Protein AF-A0A522GM94-F1 (afdb_monomer)

Radius of gyration: 13.76 Å; Cα contacts (8 Å, |Δi|>4): 153; chains: 1; bounding box: 34×37×27 Å

Mean predicted aligned error: 8.75 Å

pLDDT: mean 76.95, std 15.61, range [37.75, 92.81]

Solvent-accessible surface area (backbone atoms only — not comparable to full-atom values): 5380 Å² total; per-residue (Å²): 133,82,78,80,73,67,49,36,35,32,49,67,90,66,56,72,64,38,38,26,26,53,56,56,34,33,42,40,34,34,62,84,96,67,47,56,86,68,41,79,47,70,33,80,92,52,54,57,47,66,43,92,84,68,67,35,33,38,32,55,35,83,88,45,74,61,40,44,45,63,65,85,29,53,53,50,84,89,68,43,65,75,64,52,64,66,62,79,73,115

Structure (mmCIF, N/CA/C/O backbone):
data_AF-A0A522GM94-F1
#
_entry.id   AF-A0A522GM94-F1
#
loop_
_atom_site.group_PDB
_atom_site.id
_atom_site.type_symbol
_atom_site.label_atom_id
_atom_site.label_alt_id
_atom_site.label_comp_id
_atom_site.label_asym_id
_atom_site.label_entity_id
_atom_site.label_seq_id
_atom_site.pdbx_PDB_ins_code
_atom_site.Cartn_x
_atom_site.Cartn_y
_atom_site.Cartn_z
_atom_site.occupancy
_atom_site.B_iso_or_equiv
_atom_site.auth_seq_id
_atom_site.auth_comp_id
_atom_site.auth_asym_id
_atom_site.auth_atom_id
_atom_site.pdbx_PDB_model_num
ATOM 1 N N . MET A 1 1 ? -3.941 -22.211 13.305 1.00 40.81 1 MET A N 1
ATOM 2 C CA . MET A 1 1 ? -2.828 -21.348 12.873 1.00 40.81 1 MET A CA 1
ATOM 3 C C . MET A 1 1 ? -3.309 -20.658 11.615 1.00 40.81 1 MET A C 1
ATOM 5 O O . MET A 1 1 ? -3.250 -21.259 10.553 1.00 40.81 1 MET A O 1
ATOM 9 N N . ALA A 1 2 ? -3.952 -19.497 11.757 1.00 37.75 2 ALA A N 1
ATOM 10 C CA . ALA A 1 2 ? -4.190 -18.644 10.604 1.00 37.75 2 ALA A CA 1
ATOM 11 C C . ALA A 1 2 ? -2.821 -18.052 10.291 1.00 37.75 2 ALA A C 1
ATOM 13 O O . ALA A 1 2 ? -2.309 -17.247 11.066 1.00 37.75 2 ALA A O 1
ATOM 14 N N . ASP A 1 3 ? -2.172 -18.582 9.261 1.00 44.03 3 ASP A N 1
ATOM 15 C CA . ASP A 1 3 ? -1.040 -17.911 8.647 1.00 44.03 3 ASP A CA 1
ATOM 16 C C . ASP A 1 3 ? -1.607 -16.560 8.199 1.00 44.03 3 ASP A C 1
ATOM 18 O O . ASP A 1 3 ? -2.416 -16.499 7.273 1.00 44.03 3 ASP A O 1
ATOM 22 N N . HIS A 1 4 ? -1.370 -15.507 8.983 1.00 51.62 4 HIS A N 1
ATOM 23 C CA . HIS A 1 4 ? -1.771 -14.152 8.632 1.00 51.62 4 HIS A CA 1
ATOM 24 C C . HIS A 1 4 ? -0.885 -13.751 7.456 1.00 51.62 4 HIS A C 1
ATOM 26 O O . HIS A 1 4 ? 0.151 -13.118 7.636 1.00 51.62 4 HIS A O 1
ATOM 32 N N . VAL A 1 5 ? -1.243 -14.218 6.258 1.00 64.31 5 VAL A N 1
ATOM 33 C CA . VAL A 1 5 ? -0.546 -13.881 5.024 1.00 64.31 5 VAL A CA 1
ATOM 34 C C . VAL A 1 5 ? -0.821 -12.409 4.781 1.00 64.31 5 VAL A C 1
ATOM 36 O O . VAL A 1 5 ? -1.873 -12.039 4.262 1.00 64.31 5 VAL A O 1
ATOM 39 N N . THR A 1 6 ? 0.105 -11.558 5.210 1.00 79.19 6 THR A N 1
ATOM 40 C CA . THR A 1 6 ? 0.050 -10.139 4.891 1.00 79.19 6 THR A CA 1
ATOM 41 C C . THR A 1 6 ? 0.074 -10.009 3.367 1.00 79.19 6 THR A C 1
ATOM 43 O O . THR A 1 6 ? 1.023 -10.492 2.736 1.00 79.19 6 THR A O 1
ATOM 46 N N . PRO A 1 7 ? -0.957 -9.420 2.740 1.00 85.75 7 PRO A N 1
ATOM 47 C CA . PRO A 1 7 ? -1.000 -9.295 1.294 1.00 85.75 7 PRO A CA 1
ATOM 48 C C . PRO A 1 7 ? 0.152 -8.408 0.822 1.00 85.75 7 PRO A C 1
ATOM 50 O O . PRO A 1 7 ? 0.456 -7.376 1.424 1.00 85.75 7 PRO A O 1
ATOM 53 N N . HIS A 1 8 ? 0.815 -8.837 -0.247 1.00 86.62 8 HIS A N 1
ATOM 54 C CA . HIS A 1 8 ? 1.897 -8.090 -0.870 1.00 86.62 8 HIS A CA 1
ATOM 55 C C . HIS A 1 8 ? 1.363 -7.426 -2.136 1.00 86.62 8 HIS A C 1
ATOM 57 O O . HIS A 1 8 ? 0.700 -8.069 -2.951 1.00 86.62 8 HIS A O 1
ATOM 63 N N . PHE A 1 9 ? 1.661 -6.145 -2.313 1.00 87.50 9 PHE A N 1
ATOM 64 C CA . PHE A 1 9 ? 1.256 -5.386 -3.490 1.00 87.50 9 PHE A CA 1
ATOM 65 C C . PHE A 1 9 ? 2.467 -4.744 -4.158 1.00 87.50 9 PHE A C 1
ATOM 67 O O . PHE A 1 9 ? 3.416 -4.308 -3.500 1.00 87.50 9 PHE A O 1
ATOM 74 N N . HIS A 1 10 ? 2.424 -4.680 -5.483 1.00 86.56 10 HIS A N 1
ATOM 75 C CA . HIS A 1 10 ? 3.422 -4.021 -6.308 1.00 86.56 10 HIS A CA 1
ATOM 76 C C . HIS A 1 10 ? 2.745 -3.111 -7.334 1.00 86.56 10 HIS A C 1
ATOM 78 O O . HIS A 1 10 ? 1.615 -3.329 -7.763 1.00 86.56 10 HIS A O 1
ATOM 84 N N . ASN A 1 11 ? 3.464 -2.082 -7.756 1.00 84.12 11 ASN A N 1
ATOM 85 C CA . ASN A 1 11 ? 3.026 -1.121 -8.755 1.00 84.12 11 ASN A CA 1
ATOM 86 C C . ASN A 1 11 ? 4.022 -1.074 -9.922 1.00 84.12 11 ASN A C 1
ATOM 88 O O . ASN A 1 11 ? 4.490 -0.015 -10.333 1.00 84.12 11 ASN A O 1
ATOM 92 N N . GLN A 1 12 ? 4.346 -2.250 -10.473 1.00 79.75 12 GLN A N 1
ATOM 93 C CA . GLN A 1 12 ? 5.091 -2.351 -11.734 1.00 79.75 12 GLN A CA 1
ATOM 94 C C . GLN A 1 12 ? 4.454 -1.533 -12.881 1.00 79.75 12 GLN A C 1
ATOM 96 O O . GLN A 1 12 ? 5.213 -0.909 -13.621 1.00 79.75 12 GLN A O 1
ATOM 101 N N . PRO A 1 13 ? 3.115 -1.490 -13.063 1.00 77.94 13 PRO A N 1
ATOM 102 C CA . PRO A 1 13 ? 2.519 -0.693 -14.140 1.00 77.94 13 PRO A CA 1
ATOM 103 C C . PRO A 1 13 ? 2.709 0.828 -14.004 1.00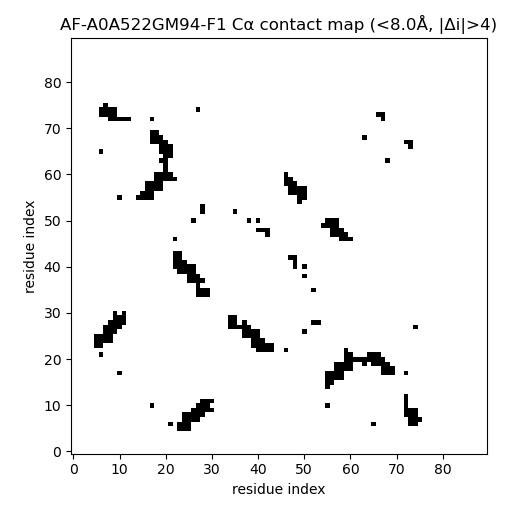 77.94 13 PRO A C 1
ATOM 105 O O . PRO A 1 13 ? 2.414 1.550 -14.954 1.00 77.94 13 PRO A O 1
ATOM 108 N N . GLY A 1 14 ? 3.210 1.333 -12.868 1.00 80.38 14 GLY A N 1
ATOM 109 C CA . GLY A 1 14 ? 3.448 2.766 -12.675 1.00 80.38 14 GLY A CA 1
ATOM 110 C C . GLY A 1 14 ? 2.154 3.569 -12.533 1.00 80.38 14 GLY A C 1
ATOM 111 O O . GLY A 1 14 ? 2.052 4.693 -13.021 1.00 80.38 14 GLY A O 1
ATOM 112 N N . LEU A 1 15 ? 1.145 2.986 -11.887 1.00 84.12 15 LEU A N 1
ATOM 113 C CA . LEU A 1 15 ? -0.137 3.638 -11.647 1.00 84.12 15 LEU A CA 1
ATOM 114 C C . LEU A 1 15 ? 0.012 4.723 -10.582 1.00 84.12 15 LEU A C 1
ATOM 116 O O . LEU A 1 15 ? 0.733 4.555 -9.601 1.00 84.12 15 LEU A O 1
ATOM 120 N N . ALA A 1 16 ? -0.725 5.819 -10.741 1.00 84.81 16 ALA A N 1
ATOM 121 C CA . ALA A 1 16 ? -0.787 6.856 -9.714 1.00 84.81 16 ALA A CA 1
ATOM 122 C C . ALA A 1 16 ? -1.508 6.360 -8.447 1.00 84.81 16 ALA A C 1
ATOM 124 O O . ALA A 1 16 ? -1.153 6.756 -7.341 1.00 84.81 16 ALA A O 1
ATOM 125 N N . GLN A 1 17 ? -2.498 5.479 -8.624 1.00 89.62 17 GLN A N 1
ATOM 126 C CA . GLN A 1 17 ? -3.383 4.971 -7.583 1.00 89.62 17 GLN A CA 1
ATOM 127 C C . GLN A 1 17 ? -3.651 3.474 -7.774 1.00 89.62 17 GLN A C 1
ATOM 129 O O . GLN A 1 17 ? -3.941 3.037 -8.887 1.00 89.62 17 GLN A O 1
ATOM 134 N N . VAL A 1 18 ? -3.643 2.719 -6.675 1.00 90.44 18 VAL A N 1
ATOM 135 C CA . VAL A 1 18 ? -4.013 1.301 -6.610 1.00 90.44 18 VAL A CA 1
ATOM 136 C C . VAL A 1 18 ? -5.081 1.121 -5.537 1.00 90.44 18 VAL A C 1
ATOM 138 O O . VAL A 1 18 ? -4.914 1.563 -4.401 1.00 90.44 18 VAL A O 1
ATOM 141 N N . ARG A 1 19 ? -6.193 0.467 -5.879 1.00 92.69 19 ARG A N 1
ATOM 142 C CA . ARG A 1 19 ? -7.240 0.153 -4.900 1.00 92.69 19 ARG A CA 1
ATOM 143 C C . ARG A 1 19 ? -6.968 -1.201 -4.269 1.00 92.69 19 ARG A C 1
ATOM 145 O O . ARG A 1 19 ? -6.704 -2.158 -4.991 1.00 92.69 19 ARG A O 1
ATOM 152 N N . ILE A 1 20 ? -7.054 -1.298 -2.950 1.00 91.62 20 ILE A N 1
ATOM 153 C CA . ILE A 1 20 ? -6.780 -2.522 -2.194 1.00 91.62 20 ILE A CA 1
ATOM 154 C C . ILE A 1 20 ? -7.906 -2.808 -1.206 1.00 91.62 20 ILE A C 1
ATOM 156 O O . ILE A 1 20 ? -8.504 -1.904 -0.638 1.00 91.62 20 ILE A O 1
ATOM 160 N N . GLY A 1 21 ? -8.205 -4.081 -0.991 1.00 91.06 21 GLY A N 1
ATOM 161 C CA . GLY A 1 21 ? -9.210 -4.532 -0.031 1.00 91.06 21 GLY A CA 1
ATOM 162 C C . GLY A 1 21 ? -8.641 -4.853 1.350 1.00 91.06 21 GLY A C 1
ATOM 163 O O . GLY A 1 21 ? -9.335 -5.483 2.144 1.00 91.06 21 GLY A O 1
ATOM 164 N N . ALA A 1 22 ? -7.390 -4.475 1.621 1.00 89.69 22 ALA A N 1
ATOM 165 C CA . ALA A 1 22 ? -6.691 -4.710 2.880 1.00 89.69 22 ALA A CA 1
ATOM 166 C C . ALA A 1 22 ? -6.138 -3.390 3.425 1.00 89.69 22 ALA A C 1
ATOM 168 O O . ALA A 1 22 ? -5.679 -2.552 2.656 1.00 89.69 22 ALA A O 1
ATOM 169 N N . LYS A 1 23 ? -6.195 -3.213 4.746 1.00 89.31 23 LYS A N 1
ATOM 170 C CA . LYS A 1 23 ? -5.636 -2.039 5.435 1.00 89.31 23 LYS A CA 1
ATOM 171 C C . LYS A 1 23 ? -4.180 -2.235 5.855 1.00 89.31 23 LYS A C 1
ATOM 173 O O . LYS A 1 23 ? -3.443 -1.265 5.956 1.00 89.31 23 LYS A O 1
ATOM 178 N N . GLU A 1 24 ? -3.785 -3.490 6.035 1.00 90.81 24 GLU A N 1
ATOM 179 C CA . GLU A 1 24 ? -2.447 -3.923 6.429 1.00 90.81 24 GLU A CA 1
ATOM 180 C C . GLU A 1 24 ? -1.825 -4.700 5.268 1.00 90.81 24 GLU A C 1
ATOM 182 O O . GLU A 1 24 ? -2.342 -5.748 4.868 1.00 90.81 24 GLU A O 1
ATOM 187 N N . PHE A 1 25 ? -0.742 -4.183 4.689 1.00 89.69 25 PHE A N 1
ATOM 188 C CA . PHE A 1 25 ? -0.124 -4.788 3.510 1.00 89.69 25 PHE A CA 1
ATOM 189 C C . PHE A 1 25 ? 1.367 -4.469 3.386 1.00 89.69 25 PHE A C 1
ATOM 191 O O . PHE A 1 25 ? 1.889 -3.527 3.980 1.00 89.69 25 PHE A O 1
ATOM 198 N N . MET A 1 26 ? 2.063 -5.262 2.573 1.00 88.25 26 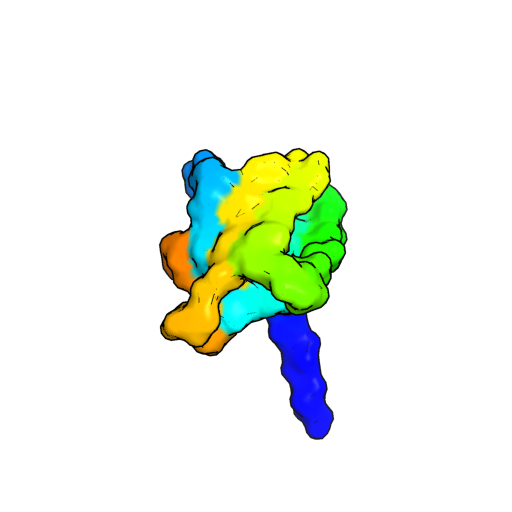MET A N 1
ATOM 199 C CA . MET A 1 26 ? 3.475 -5.067 2.249 1.00 88.25 26 MET A CA 1
ATOM 200 C C . MET A 1 26 ? 3.612 -4.467 0.852 1.00 88.25 26 MET A C 1
ATOM 202 O O . MET A 1 26 ? 3.206 -5.073 -0.140 1.00 88.25 26 MET A O 1
ATOM 206 N N . CYS A 1 27 ? 4.207 -3.281 0.759 1.00 88.31 27 CYS A N 1
ATOM 207 C CA . CYS A 1 27 ? 4.539 -2.661 -0.518 1.00 88.31 27 CYS A CA 1
ATOM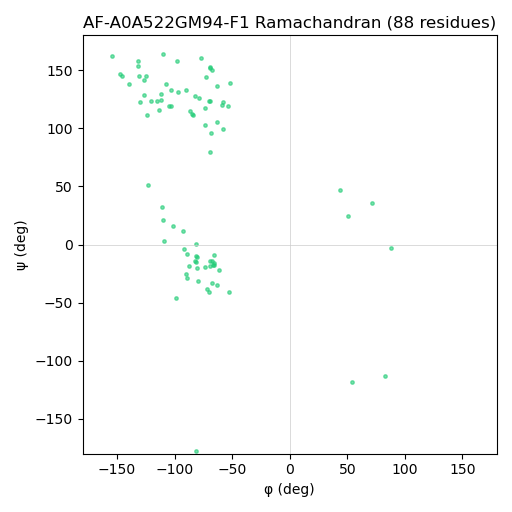 208 C C . CYS A 1 27 ? 5.898 -3.182 -1.002 1.00 88.31 27 CYS A C 1
ATOM 210 O O . CYS A 1 27 ? 6.928 -2.886 -0.401 1.00 88.31 27 CYS A O 1
ATOM 212 N N . VAL A 1 28 ? 5.885 -3.944 -2.096 1.00 84.25 28 VAL A N 1
ATOM 213 C CA . VAL A 1 28 ? 7.078 -4.436 -2.813 1.00 84.25 28 VAL A CA 1
ATOM 214 C C . VAL A 1 28 ? 7.655 -3.332 -3.709 1.00 84.25 28 VAL A C 1
ATOM 216 O O . VAL A 1 28 ? 8.858 -3.219 -3.925 1.00 84.25 28 VAL A O 1
ATOM 219 N N . GLY A 1 29 ? 6.781 -2.460 -4.217 1.00 82.75 29 GLY A N 1
ATOM 220 C CA . GLY A 1 29 ? 7.145 -1.404 -5.152 1.00 82.75 29 GLY A CA 1
ATOM 221 C C . GLY A 1 29 ? 7.212 -1.886 -6.588 1.00 82.75 29 GLY A C 1
ATOM 222 O O . GLY A 1 29 ? 6.177 -2.199 -7.172 1.00 82.75 29 GLY A O 1
ATOM 223 N N . ALA A 1 30 ? 8.405 -1.905 -7.175 1.00 75.75 30 ALA A N 1
ATOM 224 C CA . ALA A 1 30 ? 8.633 -2.428 -8.518 1.00 75.75 30 ALA A CA 1
ATOM 225 C C . ALA A 1 30 ? 9.154 -3.870 -8.451 1.00 75.75 30 ALA A C 1
ATOM 227 O O . ALA A 1 30 ? 9.710 -4.289 -7.442 1.00 75.75 30 ALA A O 1
ATOM 228 N N . LEU A 1 31 ? 8.979 -4.632 -9.533 1.00 68.75 31 LEU A N 1
ATOM 229 C CA . LEU A 1 31 ? 9.590 -5.956 -9.640 1.00 68.75 31 LEU A CA 1
ATOM 230 C C . LEU A 1 31 ? 11.126 -5.832 -9.791 1.00 68.75 31 LEU A C 1
ATOM 232 O O . LEU A 1 31 ? 11.604 -4.826 -10.334 1.00 68.75 31 LEU A O 1
ATOM 236 N N . PRO A 1 32 ? 11.910 -6.834 -9.340 1.00 65.88 32 PRO A N 1
ATOM 237 C CA . PRO A 1 32 ? 13.370 -6.830 -9.464 1.00 65.88 32 PRO A CA 1
ATOM 238 C C . PRO A 1 32 ? 13.814 -6.560 -10.912 1.00 65.88 32 PRO A C 1
ATOM 240 O O . PRO A 1 32 ? 13.202 -7.118 -11.832 1.00 65.88 32 PRO A O 1
ATOM 243 N N . PRO A 1 33 ? 14.868 -5.747 -11.163 1.00 65.75 33 PRO A N 1
ATOM 244 C CA . PRO A 1 33 ? 15.954 -5.318 -10.262 1.00 65.75 33 PRO A CA 1
ATOM 245 C C . PRO A 1 33 ? 15.826 -3.892 -9.681 1.00 65.75 33 PRO A C 1
ATOM 247 O O . PRO A 1 33 ? 16.819 -3.332 -9.221 1.00 65.75 33 PRO A O 1
ATOM 250 N N . PHE A 1 34 ? 14.644 -3.276 -9.751 1.00 60.59 34 PHE A N 1
ATOM 251 C CA . PHE A 1 34 ? 14.416 -1.900 -9.283 1.00 60.59 34 PHE A CA 1
ATOM 252 C C . PHE A 1 34 ? 13.551 -1.842 -8.018 1.00 60.59 34 PHE A C 1
ATOM 254 O O . PHE A 1 34 ? 12.930 -0.812 -7.745 1.00 60.59 34 PHE A O 1
ATOM 261 N N . ASP A 1 35 ? 13.469 -2.945 -7.268 1.00 60.06 35 ASP A N 1
ATOM 262 C CA . ASP A 1 35 ? 12.760 -2.943 -5.995 1.00 60.06 35 ASP A CA 1
ATOM 263 C C . ASP A 1 35 ? 13.495 -2.069 -4.964 1.00 60.06 35 ASP A C 1
ATOM 265 O O . ASP A 1 35 ? 14.707 -1.843 -5.023 1.00 60.06 35 ASP A O 1
ATOM 269 N N . HIS A 1 36 ? 12.714 -1.506 -4.053 1.00 64.69 36 HIS A N 1
ATOM 270 C CA . HIS A 1 36 ? 13.193 -0.764 -2.893 1.00 64.69 36 HIS A CA 1
ATOM 271 C C . HIS A 1 36 ? 12.888 -1.630 -1.659 1.00 64.69 36 HIS A C 1
ATOM 273 O O . HIS A 1 36 ? 12.074 -2.548 -1.767 1.00 64.69 36 HIS A O 1
ATOM 279 N N . PRO A 1 37 ? 13.487 -1.378 -0.479 1.00 71.75 37 PRO A N 1
ATOM 280 C CA . PRO A 1 37 ? 13.212 -2.195 0.701 1.00 71.75 37 PRO A CA 1
ATOM 281 C C . PRO A 1 37 ? 11.706 -2.273 0.973 1.00 71.75 37 PRO A C 1
ATOM 283 O O . PRO A 1 37 ? 11.068 -1.245 1.197 1.00 71.75 37 PRO A O 1
ATOM 286 N N . HIS A 1 38 ? 11.156 -3.493 0.943 1.00 77.50 38 HIS A N 1
ATOM 287 C CA . HIS A 1 38 ? 9.727 -3.716 1.135 1.00 77.50 38 HIS A CA 1
ATOM 288 C C . HIS A 1 38 ? 9.293 -3.153 2.488 1.00 77.50 38 HIS A C 1
ATOM 290 O O . HIS A 1 38 ? 9.818 -3.548 3.533 1.00 77.50 38 HIS A O 1
ATOM 296 N N . ILE A 1 39 ? 8.330 -2.237 2.461 1.00 84.81 39 ILE A N 1
ATOM 297 C CA . ILE A 1 39 ? 7.809 -1.578 3.657 1.00 84.81 39 ILE A CA 1
ATOM 298 C C . ILE A 1 39 ? 6.406 -2.086 3.975 1.00 84.81 39 ILE A C 1
ATOM 300 O O . ILE A 1 39 ? 5.565 -2.243 3.087 1.00 84.81 39 ILE A O 1
ATOM 304 N N . PHE A 1 40 ? 6.162 -2.315 5.263 1.00 88.75 40 PHE A N 1
ATOM 305 C CA . PHE A 1 40 ? 4.828 -2.564 5.786 1.00 88.75 40 PHE A CA 1
ATOM 306 C C . PHE A 1 40 ? 4.071 -1.244 5.923 1.00 88.75 40 PHE A C 1
ATOM 308 O O . PHE A 1 40 ? 4.561 -0.312 6.563 1.00 88.75 40 PHE A O 1
ATOM 315 N N . ILE A 1 41 ? 2.891 -1.176 5.317 1.00 88.06 41 ILE A N 1
ATOM 316 C CA . ILE A 1 41 ? 1.988 -0.034 5.406 1.00 88.06 41 ILE A CA 1
ATOM 317 C C . ILE A 1 41 ? 0.724 -0.508 6.119 1.00 88.06 41 ILE A C 1
ATOM 319 O O . ILE A 1 41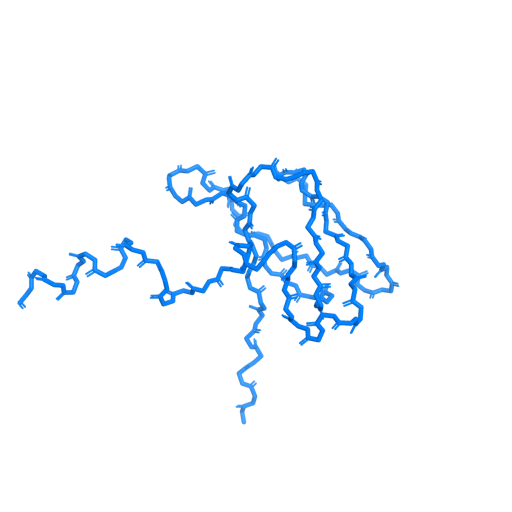 ? 0.064 -1.450 5.677 1.00 88.06 41 ILE A O 1
ATOM 323 N N . ASP A 1 42 ? 0.408 0.172 7.216 1.00 90.31 42 ASP A N 1
ATOM 324 C CA . ASP A 1 42 ? -0.859 0.055 7.925 1.00 90.31 42 ASP A CA 1
ATOM 325 C C . ASP A 1 42 ? -1.629 1.366 7.761 1.00 90.31 42 ASP A C 1
ATOM 327 O O . ASP A 1 42 ? -1.108 2.441 8.059 1.00 90.31 42 ASP A O 1
ATOM 331 N N . MET A 1 43 ? -2.853 1.274 7.246 1.00 88.75 43 MET A N 1
ATOM 332 C CA . MET A 1 43 ? -3.757 2.417 7.109 1.00 88.75 43 MET A CA 1
ATOM 333 C C . MET A 1 43 ? -4.476 2.753 8.422 1.00 88.75 43 MET A C 1
ATOM 335 O O . MET A 1 43 ? -4.995 3.858 8.561 1.00 88.75 43 MET A O 1
ATOM 339 N N . GLY A 1 44 ? -4.560 1.813 9.373 1.00 88.75 44 GLY A N 1
ATOM 340 C CA . GLY A 1 44 ? -5.323 1.998 10.606 1.00 88.75 44 GLY A CA 1
ATOM 341 C C . GLY A 1 44 ? -6.784 2.398 10.342 1.00 88.75 44 GLY A C 1
ATOM 342 O O . GLY A 1 44 ? -7.565 1.666 9.716 1.00 88.75 44 GLY A O 1
ATOM 343 N N . ASP A 1 45 ? -7.171 3.581 10.820 1.00 89.38 45 ASP A N 1
ATOM 344 C CA . ASP A 1 45 ? -8.508 4.159 10.625 1.00 89.38 45 ASP A CA 1
ATOM 345 C C . ASP A 1 45 ? -8.682 4.874 9.275 1.00 89.38 45 ASP A C 1
ATOM 347 O O . ASP A 1 45 ? -9.813 5.128 8.856 1.00 89.38 45 ASP A O 1
ATOM 351 N N . GLU A 1 46 ? -7.588 5.163 8.571 1.00 91.38 46 GLU A N 1
ATOM 352 C CA . GLU A 1 46 ? -7.617 5.846 7.282 1.00 91.38 46 GLU A CA 1
ATOM 353 C C . GLU A 1 46 ? -8.032 4.892 6.148 1.00 91.38 46 GLU A C 1
ATOM 355 O O . GLU A 1 46 ? -7.998 3.661 6.261 1.00 91.38 46 GLU A O 1
ATOM 360 N N . THR A 1 47 ? -8.483 5.472 5.034 1.00 91.06 47 THR A N 1
ATOM 361 C CA . THR A 1 47 ? -8.861 4.731 3.818 1.00 91.06 47 THR A CA 1
ATOM 362 C C . THR A 1 47 ? -7.883 4.946 2.675 1.00 91.06 47 THR A C 1
ATOM 364 O O . THR A 1 47 ? -8.115 4.469 1.570 1.00 91.06 47 THR A O 1
ATOM 367 N N . GLU A 1 48 ? -6.809 5.688 2.898 1.00 92.50 48 GLU A N 1
ATOM 368 C CA . GLU A 1 48 ? -5.778 5.926 1.903 1.00 92.50 48 GLU A CA 1
ATOM 369 C C . GLU A 1 48 ? -4.411 6.022 2.570 1.00 92.50 48 GLU A C 1
ATOM 371 O O . GLU A 1 48 ? -4.292 6.511 3.687 1.00 92.50 48 GLU A O 1
ATOM 376 N N . ALA A 1 49 ? -3.378 5.542 1.887 1.00 92.81 49 ALA A N 1
ATOM 377 C CA . ALA A 1 49 ? -2.000 5.637 2.344 1.00 92.81 49 ALA A CA 1
ATOM 378 C C . ALA A 1 49 ? -1.064 5.763 1.148 1.00 92.81 49 ALA A C 1
ATOM 380 O O . ALA A 1 49 ? -1.303 5.199 0.081 1.00 92.81 49 ALA A O 1
ATOM 381 N N . ILE A 1 50 ? 0.030 6.496 1.322 1.00 90.50 50 ILE A N 1
ATOM 382 C CA . ILE A 1 50 ? 1.038 6.686 0.280 1.00 90.50 50 ILE A CA 1
ATOM 383 C C . ILE A 1 50 ? 2.310 5.965 0.708 1.00 90.50 50 ILE A C 1
ATOM 385 O O . ILE A 1 50 ? 2.810 6.175 1.811 1.00 90.50 50 ILE A O 1
ATOM 389 N N . CYS A 1 51 ? 2.866 5.137 -0.178 1.00 88.00 51 CYS A N 1
ATOM 390 C CA . CYS A 1 51 ? 4.179 4.553 0.074 1.00 88.00 51 CYS A CA 1
ATOM 391 C C . CYS A 1 51 ? 5.261 5.650 -0.002 1.00 88.00 51 CYS A C 1
ATOM 393 O O . CYS A 1 51 ? 5.392 6.278 -1.058 1.00 88.00 51 CYS A O 1
ATOM 395 N N . PRO A 1 52 ? 6.082 5.858 1.047 1.00 83.62 52 PRO A N 1
ATOM 396 C CA . PRO A 1 52 ? 7.096 6.916 1.068 1.00 83.62 52 PRO A CA 1
ATOM 397 C C . PRO A 1 52 ? 8.232 6.701 0.057 1.00 83.62 52 PRO A C 1
ATOM 399 O O . PRO A 1 52 ? 8.940 7.648 -0.270 1.00 83.62 52 PRO A O 1
ATOM 402 N N . TYR A 1 53 ? 8.402 5.478 -0.454 1.00 83.12 53 TYR A N 1
ATOM 403 C CA . TYR A 1 53 ? 9.458 5.138 -1.411 1.00 83.12 53 TYR A CA 1
ATOM 404 C C . TYR A 1 53 ? 8.968 5.114 -2.860 1.00 83.12 53 TYR A C 1
ATOM 406 O O . TYR A 1 53 ? 9.610 5.681 -3.737 1.00 83.12 53 TYR A O 1
ATOM 414 N N . CYS A 1 54 ? 7.823 4.478 -3.123 1.00 78.94 54 CYS A N 1
ATOM 415 C CA . CYS A 1 54 ? 7.271 4.377 -4.479 1.00 78.94 54 CYS A CA 1
ATOM 416 C C . CYS A 1 54 ? 6.345 5.520 -4.872 1.00 78.94 54 CYS A C 1
ATOM 418 O O . CYS A 1 54 ? 5.874 5.533 -6.007 1.00 78.94 54 CYS A O 1
ATOM 420 N N . SER A 1 55 ? 5.985 6.398 -3.932 1.00 84.69 55 SER A N 1
ATOM 421 C CA . SER A 1 55 ? 4.960 7.433 -4.134 1.00 84.69 55 SER A CA 1
ATOM 422 C C . SER A 1 55 ? 3.643 6.881 -4.701 1.00 84.69 55 SER A C 1
ATOM 424 O O . SER A 1 55 ? 2.883 7.594 -5.346 1.00 84.69 55 SER A O 1
ATOM 426 N N . THR A 1 56 ? 3.378 5.592 -4.477 1.00 87.69 56 THR A N 1
ATOM 427 C CA . THR A 1 56 ? 2.158 4.921 -4.927 1.00 87.69 56 THR A CA 1
ATOM 428 C C . THR A 1 56 ? 1.055 5.207 -3.925 1.00 87.69 56 THR A C 1
ATOM 430 O O . THR A 1 56 ? 1.251 4.992 -2.725 1.00 87.69 56 THR A O 1
ATOM 433 N N . HIS A 1 57 ? -0.084 5.688 -4.418 1.00 91.69 57 HIS A N 1
ATOM 434 C CA . HIS A 1 57 ? -1.271 5.945 -3.612 1.00 91.69 57 HIS A CA 1
ATOM 435 C C . HIS A 1 57 ? -2.116 4.679 -3.50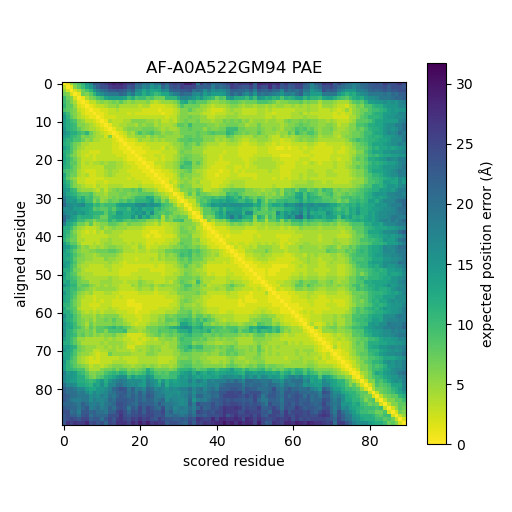9 1.00 91.69 57 HIS A C 1
ATOM 437 O O . HIS A 1 57 ? -2.647 4.194 -4.505 1.00 91.69 57 HIS A O 1
ATOM 443 N N . TYR A 1 58 ? -2.239 4.136 -2.308 1.00 91.31 58 TYR A N 1
ATOM 444 C CA . TYR A 1 58 ? -3.115 3.014 -2.014 1.00 91.31 58 TYR A CA 1
ATOM 445 C C . TYR A 1 58 ? -4.429 3.531 -1.452 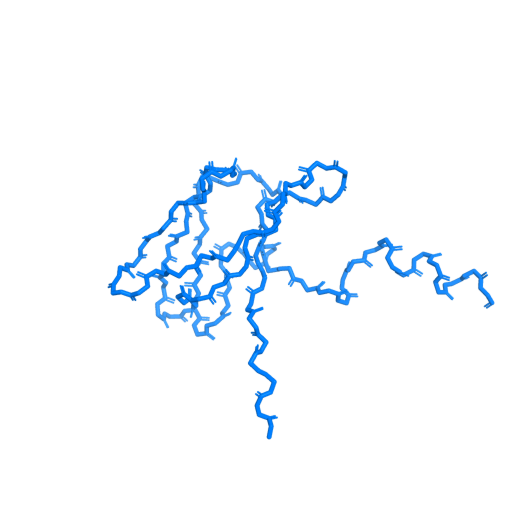1.00 91.31 58 TYR A C 1
ATOM 447 O O . TYR A 1 58 ? -4.427 4.334 -0.525 1.00 91.31 58 TYR A O 1
ATOM 455 N N . VAL A 1 59 ? -5.544 3.053 -1.995 1.00 92.62 59 VAL A N 1
ATOM 456 C CA . VAL A 1 59 ? -6.887 3.405 -1.526 1.00 92.62 59 VAL A CA 1
ATOM 457 C C . VAL A 1 59 ? -7.613 2.145 -1.097 1.00 92.62 59 VAL A C 1
ATOM 459 O O . VAL A 1 59 ? -7.766 1.211 -1.881 1.00 92.62 59 VAL A O 1
ATOM 462 N N . TYR A 1 60 ? -8.069 2.127 0.146 1.00 92.75 60 TYR A N 1
ATOM 463 C CA . TYR A 1 60 ? -8.879 1.056 0.688 1.00 92.75 60 TYR A CA 1
ATOM 464 C C . TYR A 1 60 ? -10.276 1.065 0.062 1.00 92.75 60 TYR A C 1
ATOM 466 O O . TYR A 1 60 ? -11.007 2.051 0.147 1.00 92.75 60 TYR A O 1
ATOM 474 N N . ASP A 1 61 ? -10.664 -0.061 -0.528 1.00 91.88 61 ASP A N 1
ATOM 475 C CA . ASP A 1 61 ? -12.011 -0.301 -1.031 1.00 91.88 61 ASP A CA 1
ATOM 476 C C . ASP A 1 61 ? -12.565 -1.574 -0.384 1.00 91.88 61 ASP A C 1
ATOM 478 O O . ASP A 1 61 ? -12.112 -2.690 -0.652 1.00 91.88 61 ASP A O 1
ATOM 482 N N . ALA A 1 62 ? -13.569 -1.406 0.478 1.00 86.75 62 ALA A N 1
ATOM 483 C CA . ALA A 1 62 ? -14.199 -2.515 1.191 1.00 86.75 62 ALA A CA 1
ATOM 484 C C . ALA A 1 62 ? -14.852 -3.541 0.243 1.00 86.75 62 ALA A C 1
ATOM 486 O O . ALA A 1 62 ? -15.019 -4.701 0.616 1.00 86.75 62 ALA A O 1
ATOM 487 N N . SER A 1 63 ? -15.178 -3.155 -0.995 1.00 88.38 63 SER A N 1
ATOM 488 C CA . SER A 1 63 ? -15.777 -4.047 -1.995 1.00 88.38 63 SER A CA 1
ATOM 489 C C . SER A 1 63 ? -14.771 -5.052 -2.559 1.00 88.38 63 SER A C 1
ATOM 491 O O . SER A 1 63 ? -15.180 -6.073 -3.113 1.00 88.38 63 SER A O 1
ATOM 493 N N . LEU A 1 64 ? -13.463 -4.797 -2.424 1.00 82.38 64 LEU A N 1
ATOM 494 C CA . LEU A 1 64 ? -12.407 -5.664 -2.956 1.00 82.38 64 LEU A CA 1
ATOM 495 C C . LEU A 1 64 ? -12.109 -6.884 -2.071 1.00 82.38 64 LEU A C 1
ATOM 497 O O . LEU A 1 64 ? -11.424 -7.784 -2.543 1.00 82.38 64 LEU A O 1
ATOM 501 N N . HIS A 1 65 ? -12.630 -6.954 -0.836 1.00 78.12 65 HIS A N 1
ATOM 502 C CA . HIS A 1 65 ? -12.538 -8.120 0.067 1.00 78.12 65 HIS A CA 1
ATOM 503 C C . HIS A 1 65 ? -11.138 -8.781 0.118 1.00 78.12 65 HIS A C 1
ATOM 505 O O . HIS A 1 65 ? -11.008 -9.999 0.007 1.00 78.12 65 HIS A O 1
ATOM 511 N N . GLY A 1 66 ? -10.076 -7.979 0.254 1.00 73.50 66 GLY A N 1
ATOM 512 C CA . GLY A 1 66 ? -8.681 -8.452 0.278 1.00 73.50 66 GLY A CA 1
ATOM 513 C C . GLY A 1 66 ? -7.983 -8.570 -1.086 1.00 73.50 66 GLY A C 1
ATOM 514 O O . GLY A 1 66 ? -6.794 -8.867 -1.133 1.00 73.50 66 GLY A O 1
ATOM 515 N N . GLY A 1 67 ? -8.680 -8.308 -2.193 1.00 83.19 67 GLY A N 1
ATOM 516 C CA . GLY A 1 67 ? -8.091 -8.186 -3.528 1.00 83.19 67 GLY A CA 1
ATOM 517 C C . GLY A 1 67 ? -7.481 -6.807 -3.799 1.00 83.19 67 GLY A C 1
ATOM 518 O O . GLY A 1 67 ? -7.505 -5.915 -2.951 1.00 83.19 67 GLY A O 1
ATOM 519 N N . CYS A 1 68 ? -6.974 -6.602 -5.014 1.00 86.62 68 CYS A N 1
ATOM 520 C CA . CYS A 1 68 ? -6.585 -5.281 -5.506 1.00 86.62 68 CYS A CA 1
ATOM 521 C C . CYS A 1 68 ? -7.151 -5.009 -6.900 1.00 86.62 68 CYS A C 1
ATOM 523 O O . CYS A 1 68 ? -7.495 -5.929 -7.645 1.00 86.62 68 CYS A O 1
ATOM 525 N N . MET A 1 69 ? -7.255 -3.726 -7.241 1.00 85.44 69 MET A N 1
ATOM 526 C CA . MET A 1 69 ? -7.611 -3.260 -8.570 1.00 85.44 69 MET A CA 1
ATOM 527 C C . MET A 1 69 ? -6.589 -2.204 -9.026 1.00 85.44 69 MET A C 1
ATOM 529 O O . MET A 1 69 ? -6.444 -1.177 -8.353 1.00 85.44 69 MET A O 1
ATOM 533 N N . PRO A 1 70 ? -5.919 -2.415 -10.169 1.00 85.00 70 PRO A N 1
ATOM 534 C CA . PRO A 1 70 ? -6.021 -3.583 -11.051 1.00 85.00 70 PRO A CA 1
ATOM 535 C C . PRO A 1 70 ? -5.426 -4.865 -10.430 1.00 85.00 70 PRO A C 1
ATOM 537 O O . PRO A 1 70 ? -4.527 -4.781 -9.597 1.00 85.00 70 PRO A O 1
ATOM 540 N N . PRO A 1 71 ? -5.920 -6.058 -10.823 1.00 82.38 71 PRO A N 1
ATOM 541 C CA . PRO A 1 71 ? -5.519 -7.335 -10.219 1.00 82.38 71 PRO A CA 1
ATOM 542 C C . PRO A 1 71 ? -4.048 -7.698 -10.472 1.00 82.38 71 PRO A C 1
ATOM 544 O O . PRO A 1 71 ? -3.490 -8.530 -9.767 1.00 82.38 71 PRO A O 1
ATOM 547 N N . GLU A 1 72 ? -3.411 -7.064 -11.457 1.00 83.50 72 GLU A N 1
ATOM 548 C CA . GLU A 1 72 ? -1.982 -7.206 -11.747 1.00 83.50 72 GLU A CA 1
ATOM 549 C C . GLU A 1 72 ? -1.068 -6.621 -10.665 1.00 83.50 72 GLU A C 1
ATOM 551 O O . GLU A 1 72 ? 0.122 -6.900 -10.684 1.00 83.50 72 GLU A O 1
ATOM 556 N N . CYS A 1 73 ? -1.599 -5.805 -9.748 1.00 85.25 73 CYS A N 1
ATOM 557 C CA . CYS A 1 73 ? -0.834 -5.237 -8.641 1.00 85.25 73 CYS A CA 1
ATOM 558 C C . CYS A 1 73 ? -0.676 -6.206 -7.459 1.00 85.25 73 CYS A C 1
ATOM 560 O O . CYS A 1 73 ? 0.075 -5.912 -6.527 1.00 85.25 73 CYS A O 1
ATOM 562 N N . ALA A 1 74 ? -1.384 -7.339 -7.454 1.00 85.50 74 ALA A N 1
ATOM 563 C CA . ALA A 1 74 ? -1.244 -8.354 -6.418 1.00 85.50 74 ALA A CA 1
ATOM 564 C C . ALA A 1 74 ? 0.080 -9.093 -6.615 1.00 85.50 74 ALA A C 1
ATOM 566 O O . ALA A 1 74 ? 0.282 -9.761 -7.628 1.00 85.50 74 ALA A O 1
ATOM 567 N N . TYR A 1 75 ? 0.976 -8.993 -5.633 1.00 78.94 75 TYR A N 1
ATOM 568 C CA . TYR A 1 75 ? 2.213 -9.756 -5.650 1.00 78.94 75 TYR A CA 1
ATOM 569 C C . TYR A 1 75 ? 1.948 -11.143 -5.075 1.00 78.94 75 TYR A C 1
ATOM 571 O O . TYR A 1 75 ? 1.693 -11.301 -3.880 1.00 78.94 75 TYR A O 1
ATOM 579 N N . ASP A 1 76 ? 2.029 -12.153 -5.933 1.00 71.25 76 ASP A N 1
ATOM 580 C CA . ASP A 1 76 ? 1.970 -13.544 -5.516 1.00 71.25 76 ASP A CA 1
ATOM 581 C C . ASP A 1 76 ? 3.382 -14.159 -5.582 1.00 71.25 76 ASP A C 1
ATOM 583 O O . ASP A 1 76 ? 3.979 -14.218 -6.664 1.00 71.25 76 ASP A O 1
ATOM 587 N N . PRO A 1 77 ? 3.946 -14.635 -4.454 1.00 60.28 77 PRO A N 1
ATOM 588 C CA . PRO A 1 77 ? 5.303 -15.178 -4.423 1.00 60.28 77 PRO A CA 1
ATOM 589 C C . PRO A 1 77 ? 5.461 -16.468 -5.250 1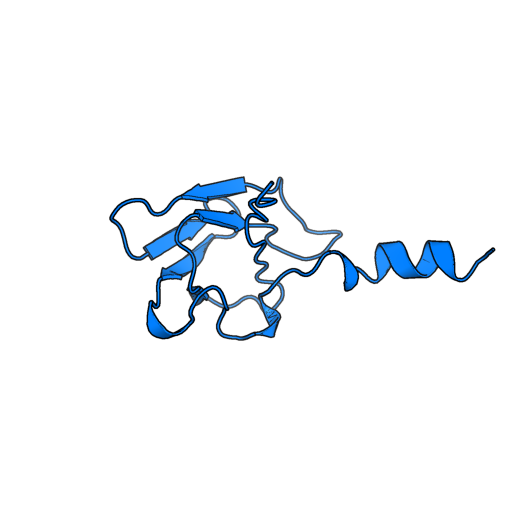.00 60.28 77 PRO A C 1
ATOM 591 O O . PRO A 1 77 ? 6.583 -16.843 -5.581 1.00 60.28 77 PRO A O 1
ATOM 594 N N . SER A 1 78 ? 4.370 -17.146 -5.634 1.00 56.97 78 SER A N 1
ATOM 595 C CA . SER A 1 78 ? 4.412 -18.303 -6.544 1.00 56.97 78 SER A CA 1
ATOM 596 C C . SER A 1 78 ? 4.494 -17.910 -8.030 1.00 56.97 78 SER A C 1
ATOM 598 O O . SER A 1 78 ? 4.823 -18.749 -8.884 1.00 56.97 78 SER A O 1
ATOM 600 N N . GLN A 1 79 ? 4.213 -16.639 -8.345 1.00 53.25 79 GLN A N 1
ATOM 601 C CA . GLN A 1 79 ? 4.314 -16.048 -9.683 1.00 53.25 79 GLN A CA 1
ATOM 602 C C . GLN A 1 79 ? 5.679 -15.397 -9.949 1.00 53.25 79 GLN A C 1
ATOM 604 O O . GLN A 1 79 ? 5.938 -14.974 -11.079 1.00 53.25 79 GLN A O 1
ATOM 609 N N . ASP A 1 80 ? 6.582 -15.358 -8.962 1.00 53.41 80 ASP A N 1
ATOM 610 C CA . ASP A 1 80 ? 7.951 -14.900 -9.178 1.00 53.41 80 ASP A CA 1
ATOM 611 C C . ASP A 1 80 ? 8.680 -15.829 -10.169 1.00 53.41 80 ASP A C 1
ATOM 613 O O . ASP A 1 80 ? 9.067 -16.970 -9.893 1.00 53.41 80 ASP A O 1
ATOM 617 N N . ARG A 1 81 ? 8.848 -15.325 -11.393 1.00 51.06 81 ARG A N 1
ATOM 618 C CA . ARG A 1 81 ? 9.507 -16.024 -12.503 1.00 51.06 81 ARG A CA 1
ATOM 619 C C . ARG A 1 81 ? 11.018 -16.177 -12.278 1.00 51.06 81 ARG A C 1
ATOM 621 O O . ARG A 1 81 ? 11.644 -16.977 -12.977 1.00 51.06 81 ARG A O 1
ATOM 628 N N . SER A 1 82 ? 11.593 -15.445 -11.318 1.00 47.97 82 SER A N 1
AT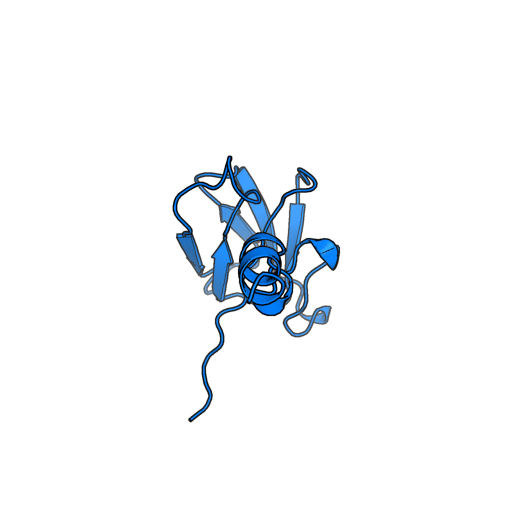OM 629 C CA . SER A 1 82 ? 12.993 -15.579 -10.903 1.00 47.97 82 SER A CA 1
ATOM 630 C C . SER A 1 82 ? 13.215 -16.904 -10.162 1.00 47.97 82 SER A C 1
ATOM 632 O O . SER A 1 82 ? 14.168 -17.622 -10.463 1.00 47.97 82 SER A O 1
ATOM 634 N N . ALA A 1 83 ? 12.274 -17.306 -9.299 1.00 46.19 83 ALA A N 1
ATOM 635 C CA . ALA A 1 83 ? 12.302 -18.575 -8.574 1.00 46.19 83 ALA A CA 1
ATOM 636 C C . ALA A 1 83 ? 12.032 -19.802 -9.469 1.00 46.19 83 ALA A C 1
ATOM 638 O O . ALA A 1 83 ? 12.690 -20.835 -9.317 1.00 46.19 83 ALA A O 1
ATOM 639 N N . ARG A 1 84 ? 11.115 -19.705 -10.449 1.00 46.09 84 ARG A N 1
ATOM 640 C CA . ARG A 1 84 ? 10.803 -20.833 -1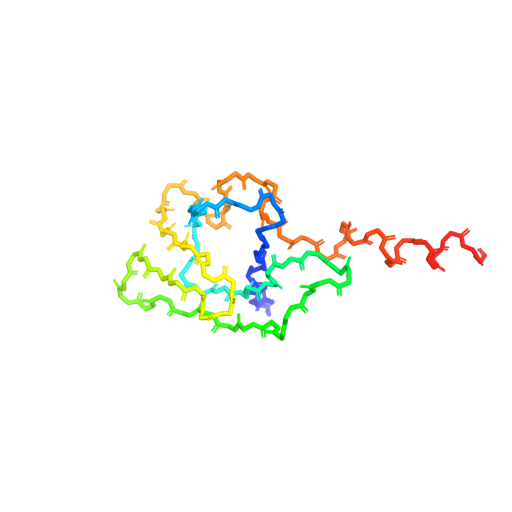1.361 1.00 46.09 84 ARG A CA 1
ATOM 641 C C . ARG A 1 84 ? 11.988 -21.254 -12.234 1.00 46.09 84 ARG A C 1
ATOM 643 O O . ARG A 1 84 ? 12.199 -22.445 -12.451 1.00 46.09 84 ARG A O 1
ATOM 650 N N . ARG A 1 85 ? 12.824 -20.302 -12.661 1.00 49.25 85 ARG A N 1
ATOM 651 C CA . ARG A 1 85 ? 13.965 -20.581 -13.549 1.00 49.25 85 ARG A CA 1
ATOM 652 C C . ARG A 1 85 ? 15.086 -21.390 -12.879 1.00 49.25 85 ARG A C 1
ATOM 654 O O . ARG A 1 85 ? 15.884 -21.999 -13.584 1.00 49.25 85 ARG A O 1
ATOM 661 N N . SER A 1 86 ? 15.128 -21.446 -11.546 1.00 49.78 86 SER A N 1
ATOM 662 C CA . SER A 1 86 ? 16.061 -22.307 -10.805 1.00 49.78 86 SER A CA 1
ATOM 663 C C . SER A 1 86 ? 15.534 -23.724 -10.559 1.00 49.78 86 SER A C 1
ATOM 665 O O . SER A 1 86 ? 16.339 -24.611 -10.281 1.00 49.78 86 SER A O 1
ATOM 667 N N . LEU A 1 87 ? 14.220 -23.960 -10.668 1.00 54.19 87 LEU A N 1
ATOM 668 C CA . LEU A 1 87 ? 13.631 -25.286 -10.447 1.00 54.19 87 LEU A CA 1
ATOM 669 C C . LEU A 1 87 ? 13.589 -26.135 -11.731 1.00 54.19 87 LEU A C 1
ATOM 671 O O . LEU A 1 87 ? 13.701 -27.350 -11.648 1.00 54.19 87 LEU A O 1
ATOM 675 N N . GLU A 1 88 ? 13.501 -25.516 -12.913 1.00 52.62 88 GLU A N 1
ATOM 676 C CA . GLU A 1 88 ? 13.489 -26.221 -14.213 1.00 52.62 88 GLU A CA 1
ATOM 677 C C . GLU A 1 88 ? 14.893 -26.617 -14.735 1.00 52.62 88 GLU A C 1
ATOM 679 O O . GLU A 1 88 ? 15.009 -27.204 -15.807 1.00 52.62 88 GLU A O 1
ATOM 684 N N . MET A 1 89 ? 15.971 -26.311 -13.998 1.00 51.03 89 MET A N 1
ATOM 685 C CA . MET A 1 89 ? 17.365 -26.639 -14.362 1.00 51.03 89 MET A CA 1
ATOM 686 C C . MET A 1 89 ? 18.001 -27.703 -13.444 1.00 51.03 89 MET A C 1
ATOM 688 O O . MET A 1 89 ? 19.205 -27.647 -13.175 1.00 51.03 89 MET A O 1
ATOM 692 N N . ARG A 1 90 ? 17.210 -28.652 -12.929 1.00 49.34 90 ARG A N 1
ATOM 693 C CA . ARG A 1 90 ? 17.697 -29.828 -12.190 1.00 49.34 90 ARG A CA 1
ATOM 694 C C . ARG A 1 90 ? 17.073 -31.112 -12.706 1.00 49.34 90 ARG A C 1
ATOM 696 O O . ARG A 1 90 ? 15.835 -31.138 -12.845 1.00 49.34 90 ARG A O 1
#

Foldseek 3Di:
DPPPPAWEFEDQVLDQEKEFQDQWHWYQYHDPPPTDPIDIGGQDVHQWDADPPNRYIYGHDNVQNGAMPVNVGTDDPVPPPVVVVVVVPD

Sequence (90 aa):
MADHVTPHFHNQPGLAQVRIGAKEFMCVGALPPFDHPHIFIDMGDETEAICPYCSTHYVYDASLHGGCMPPECAYDPSQDRSARRSLEMR

Nearest PDB structures (foldseek):
  2jz8-assembly1_A  TM=7.356E-01  e=1.022E-07  Bartonella henselae str. Houston-1
  8ba0-assembly1_R  TM=7.944E-01  e=1.856E-02  Drosophila melanogaster
  8esz-assembly1_S6  TM=7.750E-01  e=2.928E-02  Drosophila melanogaster
  7zmb-assembly1_M  TM=6.685E-01  e=9.453E-02  Thermochaetoides thermophila DSM 1495
  7o3e-assembly1_f  TM=4.131E-01  e=1.051E+00  Mus musculus

Secondary structure (DSSP, 8-state):
-----PPEEE-TT--SEEEES-SEEEEEESPTTS----EEEE-TT-SEEE-TTT--EEEE-GGGTT-EESGGGEE-TTS-HHHHHHHTT-